Protein AF-A0AAD6RMH0-F1 (afdb_monomer_lite)

Secondary structure (DSSP, 8-state):
------------PPPPPPPP-HHHHHHHHHTT-HHHHHHHHHTTPPP-HHHHHHHHHHHTT-S-HHHHHHHHHHHHHHHHHTS-PPP-HHHHHHHHHHHHHTT-HHHHHHHHHT-SSPPPHHHHHHHHHHHHHHT-HHHHHHHHHHHHHH-GGG--TT-----------

InterPro domains:
  IPR011990 Tetratricopeptide-like helical domain superfamily [G3DSA:1.25.40.10] (21-162)
  IPR046960 Pentatricopeptide repeat-containing protein At4g14850-like, plant [PTHR47926] (28-155)

pLDDT: mean 79.09, std 16.11, range [37.56, 95.62]

Radius of gyration: 24.91 Å; chains: 1; bounding box: 50×50×96 Å

Foldseek 3Di:
DDDDDDDPPPPCDPDDPPLCALVNLLVCLVVLVLVVNVVNVVVVHAHDPNSLLSQLVSLLVDPQLVSSLVSLVVSLVCCCVVRVHDDDPSSLLSNLVSCLSSVVLVVLVVSQVPDPDNDDLVSLVSSLVSCVVVVVLVSVLVSQVVSCVRPVVSDDPDDDRDPPPPPDD

Organism: NCBI:txid444605

Structure (mmCIF, N/CA/C/O backbone):
data_AF-A0AAD6RMH0-F1
#
_entry.id   AF-A0AAD6RMH0-F1
#
loop_
_atom_site.group_PDB
_atom_site.id
_atom_site.type_symbol
_atom_site.label_atom_id
_atom_site.label_alt_id
_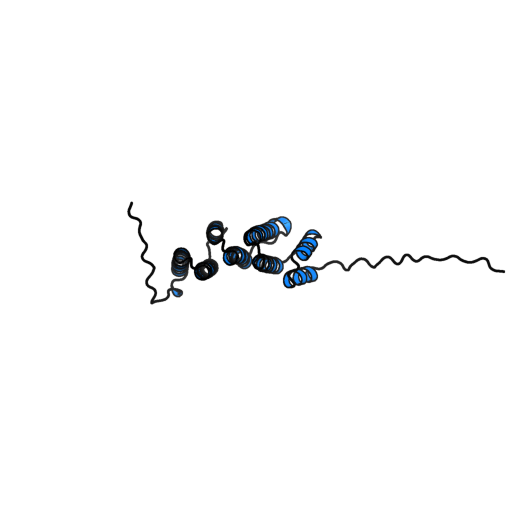atom_site.label_comp_id
_atom_site.label_asym_id
_atom_site.label_entity_id
_atom_site.label_seq_id
_atom_site.pdbx_PDB_ins_code
_atom_site.Cartn_x
_atom_site.Cartn_y
_atom_site.Cartn_z
_atom_site.occupancy
_atom_site.B_iso_or_equiv
_atom_site.auth_seq_id
_atom_site.auth_comp_id
_atom_site.auth_asym_id
_atom_site.auth_atom_id
_atom_site.pdbx_PDB_model_num
ATOM 1 N N . MET A 1 1 ? -32.647 26.048 70.325 1.00 37.56 1 MET A N 1
ATOM 2 C CA . MET A 1 1 ? -31.684 26.667 69.390 1.00 37.56 1 MET A CA 1
ATOM 3 C C . MET A 1 1 ? -31.089 25.562 68.527 1.00 37.56 1 MET A C 1
ATOM 5 O O . MET A 1 1 ? -30.600 24.596 69.087 1.00 37.56 1 MET A O 1
ATOM 9 N N . ASN A 1 2 ? -31.254 25.703 67.207 1.00 38.06 2 ASN A N 1
ATOM 10 C CA . ASN A 1 2 ? -30.674 24.969 66.069 1.00 38.06 2 ASN A CA 1
ATOM 11 C C . ASN A 1 2 ? -30.392 23.455 66.162 1.00 38.06 2 ASN A C 1
ATOM 13 O O . ASN A 1 2 ? -29.338 23.028 66.618 1.00 38.06 2 ASN A O 1
ATOM 17 N N . VAL A 1 3 ? -31.265 22.677 65.515 1.00 43.09 3 VAL A N 1
ATOM 18 C CA . VAL A 1 3 ? -30.874 21.508 64.715 1.00 43.09 3 VAL A CA 1
ATOM 19 C C . VAL A 1 3 ? -31.114 21.883 63.256 1.00 43.09 3 VAL A C 1
ATOM 21 O O . VAL A 1 3 ? -32.235 22.239 62.922 1.00 43.09 3 VAL A O 1
ATOM 24 N N . ASN A 1 4 ? -30.067 21.908 62.431 1.00 39.53 4 ASN A N 1
ATOM 25 C CA . ASN A 1 4 ? -30.139 21.749 60.973 1.00 39.53 4 ASN A CA 1
ATOM 26 C C . ASN A 1 4 ? -28.718 21.760 60.400 1.00 39.53 4 ASN A C 1
ATOM 28 O O . ASN A 1 4 ? -28.153 22.807 60.100 1.00 39.53 4 ASN A O 1
ATOM 32 N N . ALA A 1 5 ? -28.153 20.568 60.237 1.00 45.66 5 ALA A N 1
ATOM 33 C CA . ALA A 1 5 ? -27.050 20.320 59.324 1.00 45.66 5 ALA A CA 1
ATOM 34 C C . ALA A 1 5 ? -27.488 19.162 58.422 1.00 45.66 5 ALA A C 1
ATOM 36 O O . ALA A 1 5 ? -27.308 17.997 58.762 1.00 45.66 5 ALA A O 1
ATOM 37 N N . SER A 1 6 ? -28.139 19.488 57.305 1.00 45.50 6 SER A N 1
ATOM 38 C CA . SER A 1 6 ? -28.312 18.545 56.202 1.00 45.50 6 SER A CA 1
ATOM 39 C C . SER A 1 6 ? -27.320 18.954 55.125 1.00 45.50 6 SER A C 1
ATOM 41 O O . SER A 1 6 ? -27.455 19.993 54.480 1.00 45.50 6 SER A O 1
ATOM 43 N N . VAL A 1 7 ? -26.238 18.188 55.050 1.00 48.56 7 VAL A N 1
ATOM 44 C CA . VAL A 1 7 ? -25.141 18.379 54.109 1.00 48.56 7 VAL A CA 1
ATOM 45 C C . VAL A 1 7 ? -25.592 17.746 52.794 1.00 48.56 7 VAL A C 1
ATOM 47 O O . VAL A 1 7 ? -25.561 16.527 52.651 1.00 48.56 7 VAL A O 1
ATOM 50 N N . ASN A 1 8 ? -26.063 18.555 51.844 1.00 45.25 8 ASN A N 1
ATOM 51 C CA . ASN A 1 8 ? -26.327 18.081 50.487 1.00 45.25 8 ASN A CA 1
ATOM 52 C C . ASN A 1 8 ? -24.987 17.879 49.772 1.00 45.25 8 ASN A C 1
ATOM 54 O O . ASN A 1 8 ? -24.403 18.817 49.229 1.00 45.25 8 ASN A O 1
ATOM 58 N N . ALA A 1 9 ? -24.495 16.642 49.791 1.00 47.19 9 ALA A N 1
ATOM 59 C CA . ALA A 1 9 ? -23.416 16.194 48.927 1.00 47.19 9 ALA A CA 1
ATOM 60 C C . ALA A 1 9 ? -23.937 16.131 47.483 1.00 47.19 9 ALA A C 1
ATOM 62 O O . ALA A 1 9 ? -24.452 15.110 47.030 1.00 47.19 9 ALA A O 1
ATOM 63 N N . HIS A 1 10 ? -23.830 17.244 46.758 1.00 49.91 10 HIS A N 1
ATOM 64 C CA . HIS A 1 10 ? -23.919 17.219 45.304 1.00 49.91 10 HIS A CA 1
ATOM 65 C C . HIS A 1 10 ? -22.712 16.436 44.785 1.00 49.91 10 HIS A C 1
ATOM 67 O O . HIS A 1 10 ? -21.594 16.949 44.744 1.00 49.91 10 HIS A O 1
ATOM 73 N N . ALA A 1 11 ? -22.938 15.165 44.453 1.00 50.31 11 ALA A N 1
ATOM 74 C CA . ALA A 1 11 ? -21.988 14.346 43.723 1.00 50.31 11 ALA A CA 1
ATOM 75 C C . ALA A 1 11 ? -21.667 15.058 42.404 1.00 50.31 11 ALA A C 1
ATOM 77 O O . ALA A 1 11 ? -22.484 15.113 41.485 1.00 50.31 11 ALA A O 1
ATOM 78 N N . ASN A 1 12 ? -20.488 15.668 42.359 1.00 49.22 12 ASN A N 1
ATOM 79 C CA . ASN A 1 12 ? -19.944 16.318 41.183 1.00 49.22 12 ASN A CA 1
ATOM 80 C C . ASN A 1 12 ? -19.437 15.201 40.262 1.00 49.22 12 ASN A C 1
ATOM 82 O O . ASN A 1 12 ? -18.257 14.853 40.279 1.00 49.22 12 ASN A O 1
ATOM 86 N N . PHE A 1 13 ? -20.355 14.544 39.550 1.00 44.44 13 PHE A N 1
ATOM 87 C CA . PHE A 1 13 ? -19.970 13.607 38.503 1.00 44.44 13 PHE A CA 1
ATOM 88 C C . PHE A 1 13 ? -19.284 14.418 37.399 1.00 44.44 13 PHE A C 1
ATOM 90 O O . PHE A 1 13 ? -19.858 15.423 36.965 1.00 44.44 13 PHE A O 1
ATOM 97 N N . PRO A 1 14 ? -18.065 14.048 36.964 1.00 47.12 14 PRO A N 1
ATOM 98 C CA . PRO A 1 14 ? -17.459 14.698 35.813 1.00 47.12 14 PRO A CA 1
ATOM 99 C C . PRO A 1 14 ? -18.446 14.610 34.648 1.00 47.12 14 PRO A C 1
ATOM 101 O O . PRO A 1 14 ? -19.064 13.563 34.437 1.00 47.12 14 PRO A O 1
ATOM 104 N N . ALA A 1 15 ? -18.635 15.727 33.941 1.00 40.62 15 ALA A N 1
ATOM 105 C CA . ALA A 1 15 ? -19.452 15.743 32.737 1.00 40.62 15 ALA A CA 1
ATOM 106 C C . ALA A 1 15 ? -18.999 14.588 31.826 1.00 40.62 15 ALA A C 1
ATOM 108 O O . ALA A 1 15 ? -17.786 14.367 31.717 1.00 40.62 15 ALA A O 1
ATOM 109 N N . PRO A 1 16 ? -19.930 13.831 31.216 1.00 48.25 16 PRO A N 1
ATOM 110 C CA . PRO A 1 16 ? -19.548 12.793 30.273 1.00 48.25 16 PRO A CA 1
ATOM 111 C C . PRO A 1 16 ? -18.627 13.419 29.218 1.00 48.25 16 PRO A C 1
ATOM 113 O O . PRO A 1 16 ? -18.891 14.554 28.796 1.00 48.25 16 PRO A O 1
ATOM 116 N N . PRO A 1 17 ? -17.525 12.743 28.842 1.00 53.88 17 PRO A N 1
ATOM 117 C CA . PRO A 1 17 ? -16.636 13.257 27.814 1.00 53.88 17 PRO A CA 1
ATOM 118 C C . PRO A 1 17 ? -17.462 13.608 26.566 1.00 53.88 17 PRO A C 1
ATOM 120 O O . PRO A 1 17 ? -18.468 12.937 26.303 1.00 53.88 17 PRO A O 1
ATOM 123 N N . PRO A 1 18 ? -17.094 14.673 25.827 1.00 57.81 18 PRO A N 1
ATOM 124 C CA . PRO A 1 18 ? -17.783 15.032 24.594 1.00 57.81 18 PRO A CA 1
ATOM 125 C C . PRO A 1 18 ? -17.939 13.793 23.704 1.00 57.81 18 PRO A C 1
ATOM 127 O O . PRO A 1 18 ? -17.011 12.979 23.669 1.00 57.81 18 PRO A O 1
ATOM 130 N N . PRO A 1 19 ? -19.070 13.626 22.993 1.00 59.47 19 PRO A N 1
ATOM 131 C CA . PRO A 1 19 ? -19.200 12.556 22.016 1.00 59.47 19 PRO A CA 1
ATOM 132 C C . PRO A 1 19 ? -18.038 12.670 21.034 1.00 59.47 19 PRO A C 1
ATOM 134 O O . PRO A 1 19 ? -17.880 13.703 20.382 1.00 59.47 19 PRO A O 1
ATOM 137 N N . LEU A 1 20 ? -17.205 11.637 20.991 1.00 64.62 20 LEU A N 1
ATOM 138 C CA . LEU A 1 20 ? -16.054 11.586 20.105 1.00 64.62 20 LEU A CA 1
ATOM 139 C C . LEU A 1 20 ? -16.565 11.639 18.662 1.00 64.62 20 LEU A C 1
ATOM 141 O O . LEU A 1 20 ? -17.472 10.895 18.285 1.00 64.62 20 LEU A O 1
ATOM 145 N N . SER A 1 21 ? -16.054 12.590 17.886 1.00 71.12 21 SER A N 1
ATOM 146 C CA . SER A 1 21 ? -16.563 12.910 16.552 1.00 71.12 21 SER A CA 1
ATOM 147 C C . SER A 1 21 ? -15.606 12.441 15.455 1.00 71.12 21 SER A C 1
ATOM 149 O O . SER A 1 21 ? -14.428 12.199 15.703 1.00 71.12 21 SER A O 1
ATOM 151 N N . VAL A 1 22 ? -16.079 12.375 14.207 1.00 66.31 22 VAL A N 1
ATOM 152 C CA . VAL A 1 22 ? -15.232 12.080 13.030 1.00 66.31 22 VAL A CA 1
ATOM 153 C C . VAL A 1 22 ? -14.056 13.070 12.910 1.00 66.31 22 VAL A C 1
ATOM 155 O O . VAL A 1 22 ? -12.972 12.700 12.472 1.00 66.31 22 VAL A O 1
ATOM 158 N N . TYR A 1 23 ? -14.216 14.310 13.391 1.00 71.19 23 TYR A N 1
ATOM 159 C CA . TYR A 1 23 ? -13.122 15.287 13.455 1.00 71.19 23 TYR A CA 1
ATOM 160 C C . TYR A 1 23 ? -12.013 14.883 14.432 1.00 71.19 23 TYR A C 1
ATOM 162 O O . TYR A 1 23 ? -10.840 15.160 14.178 1.00 71.19 23 TYR A O 1
ATOM 170 N N . ASP A 1 24 ? -12.367 14.222 15.536 1.00 80.88 24 ASP A N 1
ATOM 171 C CA . ASP A 1 24 ? -11.381 13.685 16.468 1.00 80.88 24 ASP A CA 1
ATOM 172 C C . ASP A 1 24 ? -10.613 12.532 15.820 1.00 80.88 24 ASP A C 1
ATOM 174 O O . ASP A 1 24 ? -9.396 12.470 15.973 1.00 80.88 24 ASP A O 1
ATOM 178 N N . LEU A 1 25 ? -11.287 11.692 15.025 1.00 78.62 25 LEU A N 1
ATOM 179 C CA . LEU A 1 25 ? -10.650 10.601 14.286 1.00 78.62 25 LEU A CA 1
ATOM 180 C C . LEU A 1 25 ? -9.630 11.118 13.266 1.00 78.62 25 LEU A C 1
ATOM 182 O O . LEU A 1 25 ? -8.469 10.711 13.303 1.00 78.62 25 LEU A O 1
ATOM 186 N N . ALA A 1 26 ? -10.031 12.066 12.416 1.00 76.31 26 ALA A N 1
ATOM 187 C CA . ALA A 1 26 ? -9.141 12.665 11.424 1.00 76.31 26 ALA A CA 1
ATOM 188 C C . ALA A 1 26 ? -7.925 13.336 12.084 1.00 76.31 26 ALA A C 1
ATOM 190 O O . ALA A 1 26 ? -6.790 13.156 11.640 1.00 76.31 26 ALA A O 1
ATOM 191 N N . ARG A 1 27 ? -8.134 14.052 13.200 1.00 82.12 27 ARG A N 1
ATOM 192 C CA . ARG A 1 27 ? -7.036 14.654 13.970 1.00 82.12 27 ARG A CA 1
ATOM 193 C C . ARG A 1 27 ? -6.097 13.591 14.543 1.00 82.12 27 ARG A C 1
ATOM 195 O O . ARG A 1 27 ? -4.885 13.750 14.446 1.00 82.12 27 ARG A O 1
ATOM 202 N N . LEU A 1 28 ? -6.624 12.519 15.136 1.00 81.94 28 LEU A N 1
ATOM 203 C CA . LEU A 1 28 ? -5.808 11.434 15.695 1.00 81.94 28 LEU A CA 1
ATOM 204 C C . LEU A 1 28 ? -4.981 10.733 14.614 1.00 81.94 28 LEU A C 1
ATOM 206 O O . LEU A 1 28 ? -3.803 10.453 14.846 1.00 81.94 28 LEU A O 1
ATOM 210 N N . CYS A 1 29 ? -5.570 10.518 13.436 1.00 80.25 29 CYS A N 1
ATOM 211 C CA . CYS A 1 29 ? -4.862 10.005 12.271 1.00 80.25 29 CYS A CA 1
ATOM 212 C C . CYS A 1 29 ? -3.710 10.949 11.897 1.00 80.25 29 CYS A C 1
ATOM 214 O O . CYS A 1 29 ? -2.563 10.512 11.845 1.00 80.25 29 CYS A O 1
ATOM 216 N N . GLN A 1 30 ? -3.974 12.251 11.729 1.00 78.94 30 GLN A N 1
ATOM 217 C CA . GLN A 1 30 ? -2.950 13.253 11.381 1.00 78.94 30 GLN A CA 1
ATOM 218 C C . GLN A 1 30 ? -1.827 13.361 12.424 1.00 78.94 30 GLN A C 1
ATOM 220 O O . GLN A 1 30 ? -0.661 13.535 12.076 1.00 78.94 30 GLN A O 1
ATOM 225 N N . GLU A 1 31 ? -2.164 13.237 13.708 1.00 79.50 31 GLU A N 1
ATOM 226 C CA . GLU A 1 31 ? -1.205 13.250 14.817 1.00 79.50 31 GLU A CA 1
ATOM 227 C C . GLU A 1 31 ? -0.395 11.945 14.937 1.00 79.50 31 GLU A C 1
ATOM 229 O O . GLU A 1 31 ? 0.515 11.864 15.762 1.00 79.50 31 GLU A O 1
ATOM 234 N N . GLY A 1 32 ? -0.714 10.912 14.152 1.00 70.81 32 GLY A N 1
ATOM 235 C CA . GLY A 1 32 ? -0.059 9.602 14.224 1.00 70.81 32 GLY A CA 1
ATOM 236 C C . GLY A 1 32 ? -0.413 8.796 15.457 1.00 70.81 32 GLY A C 1
ATOM 237 O O . GLY A 1 32 ? 0.274 7.834 15.803 1.00 70.81 32 GLY A O 1
ATOM 238 N N . LYS A 1 33 ? -1.513 9.150 16.119 1.00 78.75 33 LYS A N 1
ATOM 239 C CA . LYS A 1 33 ? -2.047 8.426 17.270 1.00 78.75 33 LYS A CA 1
ATOM 240 C C . LYS A 1 33 ? -2.900 7.251 16.801 1.00 78.75 33 LYS A C 1
ATOM 242 O O . LYS A 1 33 ? -4.070 7.150 17.155 1.00 78.75 33 LYS A O 1
ATOM 247 N N . VAL A 1 34 ? -2.284 6.355 16.029 1.00 74.88 34 VAL A N 1
ATOM 248 C CA . VAL A 1 34 ? -2.927 5.203 15.374 1.00 74.88 34 VAL A CA 1
ATOM 249 C C . VAL A 1 34 ? -3.769 4.386 16.357 1.00 74.88 34 VAL A C 1
ATOM 251 O O . VAL A 1 34 ? -4.945 4.166 16.109 1.00 74.88 34 VAL A O 1
ATOM 254 N N . ASN A 1 35 ? -3.223 4.036 17.526 1.00 76.25 35 ASN A N 1
ATOM 255 C CA . ASN A 1 35 ? -3.963 3.254 18.525 1.00 76.25 35 ASN A CA 1
ATOM 256 C C . ASN A 1 35 ? -5.235 3.970 19.014 1.00 76.25 35 ASN A C 1
ATOM 258 O O . ASN A 1 35 ? -6.268 3.335 19.170 1.00 76.25 35 ASN A O 1
ATOM 262 N N . GLN A 1 36 ? -5.178 5.292 19.219 1.00 80.62 36 GLN A N 1
ATOM 263 C CA . GLN A 1 36 ? -6.353 6.061 19.647 1.00 80.62 36 GLN A CA 1
ATOM 264 C C . GLN A 1 36 ? -7.365 6.208 18.509 1.00 80.62 36 GLN A C 1
ATOM 266 O O . GLN A 1 36 ? -8.561 6.211 18.769 1.00 80.62 36 GLN A O 1
ATOM 271 N N . ALA A 1 37 ? -6.901 6.335 17.261 1.00 79.69 37 ALA A N 1
ATOM 272 C CA . ALA A 1 37 ? -7.773 6.348 16.092 1.00 79.69 37 ALA A CA 1
ATOM 273 C C . ALA A 1 37 ? -8.547 5.024 15.970 1.00 79.69 37 ALA A C 1
ATOM 275 O O . ALA A 1 37 ? -9.762 5.055 15.805 1.00 79.69 37 ALA A O 1
ATOM 276 N N . ILE A 1 38 ? -7.873 3.885 16.165 1.00 76.19 38 ILE A N 1
ATOM 277 C CA . ILE A 1 38 ? -8.497 2.552 16.163 1.00 76.19 38 ILE A CA 1
ATOM 278 C C . ILE A 1 38 ? -9.499 2.412 17.309 1.00 76.19 38 ILE A C 1
ATOM 280 O O . ILE A 1 38 ? -10.638 2.044 17.065 1.00 76.19 38 ILE A O 1
ATOM 284 N N . GLU A 1 39 ? -9.132 2.782 18.541 1.00 81.31 39 GLU A N 1
ATOM 285 C CA . GLU A 1 39 ? -10.069 2.762 19.678 1.00 81.31 39 GLU A CA 1
ATOM 286 C C . GLU A 1 39 ? -11.324 3.606 19.398 1.00 81.31 39 GLU A C 1
ATOM 288 O O . GLU A 1 39 ? -12.439 3.254 19.793 1.00 81.31 39 GLU A O 1
ATOM 293 N N . LEU A 1 40 ? -11.157 4.728 18.693 1.00 80.88 40 LEU A N 1
ATOM 294 C CA . LEU A 1 40 ? -12.264 5.585 18.295 1.00 80.88 40 LEU A CA 1
ATOM 295 C C . LEU A 1 40 ? -13.151 4.931 17.236 1.00 80.88 40 LEU A C 1
ATOM 297 O O . LEU A 1 40 ? -14.379 5.017 17.318 1.00 80.88 40 LEU A O 1
ATOM 301 N N . MET A 1 41 ? -12.533 4.266 16.268 1.00 78.12 41 MET A N 1
ATOM 302 C CA . MET A 1 41 ? -13.217 3.497 15.237 1.00 78.12 41 MET A CA 1
ATOM 303 C C . MET A 1 41 ? -14.000 2.324 15.851 1.00 78.12 41 MET A C 1
ATOM 305 O O . MET A 1 41 ? -15.191 2.185 15.567 1.00 78.12 41 MET A O 1
ATOM 309 N N . ASP A 1 42 ? -13.400 1.591 16.792 1.00 78.06 42 ASP A N 1
ATOM 310 C CA . ASP A 1 42 ? -14.038 0.523 17.580 1.00 78.06 42 ASP A CA 1
ATOM 311 C C . ASP A 1 42 ? -15.210 1.038 18.429 1.00 78.06 42 ASP A C 1
ATOM 313 O O . ASP A 1 42 ? -16.187 0.325 18.668 1.00 78.06 42 ASP A O 1
ATOM 317 N N . SER A 1 43 ? -15.159 2.303 18.865 1.00 80.75 43 SER A N 1
ATOM 318 C CA . SER A 1 43 ? -16.270 2.950 19.577 1.00 80.75 43 SER A CA 1
ATOM 319 C C . SER A 1 43 ? -17.464 3.315 18.676 1.00 80.75 43 SER A C 1
ATOM 321 O O . SER A 1 43 ? -18.487 3.798 19.168 1.00 80.75 43 SER A O 1
ATOM 323 N N . GLY A 1 44 ? -17.365 3.058 17.365 1.00 73.69 44 GLY A N 1
ATOM 324 C CA . GLY A 1 44 ? -18.425 3.261 16.376 1.00 73.69 44 GLY A CA 1
ATOM 325 C C . GLY A 1 44 ? -18.330 4.574 15.594 1.00 73.69 44 GLY A C 1
ATOM 326 O O . GLY A 1 44 ? -19.263 4.913 14.858 1.00 73.69 44 GLY A O 1
ATOM 327 N N . VAL A 1 45 ? -17.232 5.328 15.730 1.00 79.44 45 VAL A N 1
ATOM 328 C CA . VAL A 1 45 ? -16.985 6.514 14.899 1.00 79.44 45 VAL A CA 1
ATOM 329 C C . VAL A 1 45 ? -16.583 6.058 13.499 1.00 79.44 45 VAL A C 1
ATOM 331 O O . VAL A 1 45 ? -15.590 5.361 13.317 1.00 79.44 45 VAL A O 1
ATOM 334 N N . LYS A 1 46 ? -17.360 6.459 12.488 1.00 72.56 46 LYS A N 1
ATOM 335 C CA . LYS A 1 46 ? -17.079 6.089 11.099 1.00 72.56 46 LYS A CA 1
ATOM 336 C C . LYS A 1 46 ? -15.832 6.806 10.590 1.00 72.56 46 LYS A C 1
ATOM 338 O O . LYS A 1 46 ? -15.838 8.032 10.484 1.00 72.56 46 LYS A O 1
ATOM 343 N N . ALA A 1 47 ? -14.815 6.027 10.243 1.00 77.81 47 ALA A N 1
ATOM 344 C CA . ALA A 1 47 ? -13.720 6.480 9.401 1.00 77.81 47 ALA A CA 1
ATOM 345 C C . ALA A 1 47 ? -14.244 6.894 8.020 1.00 77.81 47 ALA A C 1
ATOM 347 O O . ALA A 1 47 ? -15.242 6.362 7.529 1.00 77.81 47 ALA A O 1
ATOM 348 N N . ASP A 1 48 ? -13.578 7.864 7.411 1.00 76.81 48 ASP A N 1
ATOM 349 C CA . ASP A 1 48 ? -13.711 8.173 5.994 1.00 76.81 48 ASP A CA 1
ATOM 350 C C . ASP A 1 48 ? -12.495 7.634 5.226 1.00 76.81 48 ASP A C 1
ATOM 352 O O . ASP A 1 48 ? -11.573 7.055 5.805 1.00 76.81 48 ASP A O 1
ATOM 356 N N . ALA A 1 49 ? -12.521 7.792 3.904 1.00 74.06 49 ALA A N 1
ATOM 357 C CA . ALA A 1 49 ? -11.430 7.386 3.023 1.00 74.06 49 ALA A CA 1
ATOM 358 C C . ALA A 1 49 ? -10.081 8.013 3.432 1.00 74.06 49 ALA A C 1
ATOM 360 O O . ALA A 1 49 ? -9.056 7.332 3.514 1.00 74.06 49 ALA A O 1
ATOM 361 N N . ASP A 1 50 ? -10.098 9.303 3.770 1.00 78.62 50 ASP A N 1
ATOM 362 C CA . ASP A 1 50 ? -8.899 10.058 4.131 1.00 78.62 50 ASP A CA 1
ATOM 363 C C . ASP A 1 50 ? -8.251 9.517 5.416 1.00 78.62 50 ASP A C 1
ATOM 365 O O . ASP A 1 50 ? -7.022 9.445 5.510 1.00 78.62 50 ASP A O 1
ATOM 369 N N . CYS A 1 51 ? -9.050 9.068 6.392 1.00 81.38 51 CYS A N 1
ATOM 370 C CA . CYS A 1 51 ? -8.536 8.415 7.597 1.00 81.38 51 CYS A CA 1
ATOM 371 C C . CYS A 1 51 ? -7.718 7.161 7.258 1.00 81.38 51 CYS A C 1
ATOM 373 O O . CYS A 1 51 ? -6.621 6.994 7.792 1.00 81.38 51 CYS A O 1
ATOM 375 N N . PHE A 1 52 ? -8.199 6.308 6.346 1.00 81.56 52 PHE A N 1
ATOM 376 C CA . PHE A 1 52 ? -7.478 5.094 5.946 1.00 81.56 52 PHE A CA 1
ATOM 377 C C . PHE A 1 52 ? -6.177 5.400 5.210 1.00 81.56 52 PHE A C 1
ATOM 379 O O . PHE A 1 52 ? -5.160 4.766 5.491 1.00 81.56 52 PHE A O 1
ATOM 386 N N . TYR A 1 53 ? -6.166 6.418 4.348 1.00 81.00 53 TYR A N 1
ATOM 387 C CA . TYR A 1 53 ? -4.930 6.882 3.719 1.00 81.00 53 TYR A CA 1
ATOM 388 C C . TYR A 1 53 ? -3.879 7.304 4.760 1.00 81.00 53 TYR A C 1
ATOM 390 O O . TYR A 1 53 ? -2.715 6.903 4.680 1.00 81.00 53 TYR A O 1
ATOM 398 N N . ILE A 1 54 ? -4.284 8.066 5.780 1.00 81.94 54 ILE A N 1
ATOM 399 C CA . ILE A 1 54 ? -3.368 8.491 6.845 1.00 81.94 54 ILE A CA 1
ATOM 400 C C . ILE A 1 54 ? -2.900 7.296 7.690 1.00 81.94 54 ILE A C 1
ATOM 402 O O . ILE A 1 54 ? -1.728 7.234 8.069 1.00 81.94 54 ILE A O 1
ATOM 406 N N . LEU A 1 55 ? -3.779 6.328 7.972 1.00 83.19 55 LEU A N 1
ATOM 407 C CA . LEU A 1 55 ? -3.398 5.096 8.667 1.00 83.19 55 LEU A CA 1
ATOM 408 C C . LEU A 1 55 ? -2.324 4.324 7.884 1.00 83.19 55 LEU A C 1
ATOM 410 O O . LEU A 1 55 ? -1.319 3.934 8.481 1.00 83.19 55 LEU A O 1
ATOM 414 N N . PHE A 1 56 ? -2.459 4.201 6.557 1.00 86.75 56 PHE A N 1
ATOM 415 C CA . PHE A 1 56 ? -1.422 3.610 5.701 1.00 86.75 56 PHE A CA 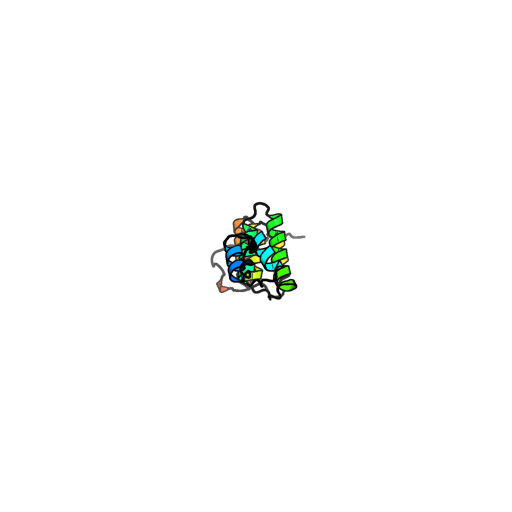1
ATOM 416 C C . PHE A 1 56 ? -0.099 4.377 5.797 1.00 86.75 56 PHE A C 1
ATOM 418 O O . PHE A 1 56 ? 0.955 3.776 6.010 1.00 86.75 56 PHE A O 1
ATOM 425 N N . GLU A 1 57 ? -0.130 5.711 5.720 1.00 80.75 57 GLU A N 1
ATOM 426 C CA . GLU A 1 57 ? 1.073 6.536 5.876 1.00 80.75 57 GLU A CA 1
ATOM 427 C C . GLU A 1 57 ? 1.770 6.280 7.222 1.00 80.75 57 GLU A C 1
ATOM 429 O O . GLU A 1 57 ? 3.000 6.198 7.293 1.00 80.75 57 GLU A O 1
ATOM 434 N N . MET A 1 58 ? 0.996 6.112 8.294 1.00 81.88 58 MET A N 1
ATOM 435 C CA . MET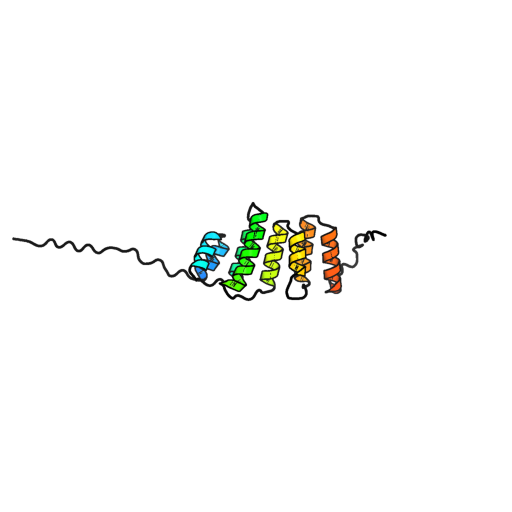 A 1 58 ? 1.523 5.838 9.627 1.00 81.88 58 MET A CA 1
ATOM 436 C C . MET A 1 58 ? 2.113 4.434 9.763 1.00 81.88 58 MET A C 1
ATOM 438 O O . MET A 1 58 ? 3.146 4.298 10.424 1.00 81.88 58 MET A O 1
ATOM 442 N N . CYS A 1 59 ? 1.556 3.419 9.090 1.00 84.25 59 CYS A N 1
ATOM 443 C CA . 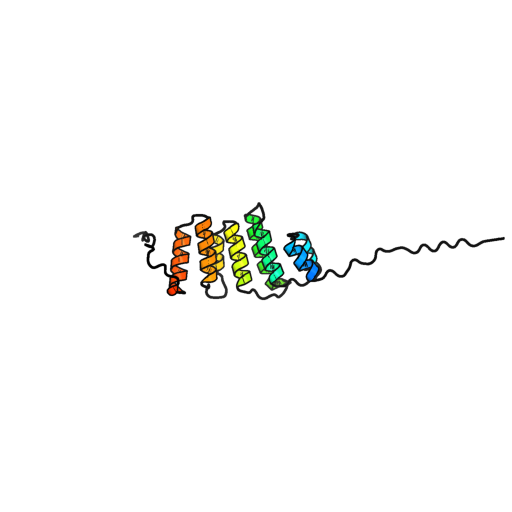CYS A 1 59 ? 2.192 2.099 8.995 1.00 84.25 59 CYS A CA 1
ATOM 444 C C . CYS A 1 59 ? 3.616 2.225 8.447 1.00 84.25 59 CYS A C 1
ATOM 446 O O . CYS A 1 59 ? 4.548 1.624 8.974 1.00 84.25 59 CYS A O 1
ATOM 448 N N . THR A 1 60 ? 3.818 3.088 7.450 1.00 79.69 60 THR A N 1
ATOM 449 C CA . THR A 1 60 ? 5.126 3.243 6.792 1.00 79.69 60 THR A CA 1
ATOM 450 C C . THR A 1 60 ? 6.197 3.890 7.678 1.00 79.69 60 THR A C 1
ATOM 452 O O . THR A 1 60 ? 7.381 3.817 7.362 1.00 79.69 60 THR A O 1
ATOM 455 N N . LYS A 1 61 ? 5.805 4.505 8.805 1.00 80.75 61 LYS A N 1
ATOM 456 C CA . LYS A 1 61 ? 6.714 5.132 9.784 1.00 80.75 61 LYS A CA 1
ATOM 457 C C . LYS A 1 61 ? 7.184 4.162 10.875 1.00 80.75 61 LYS A C 1
ATOM 459 O O . LYS A 1 61 ? 7.963 4.559 11.741 1.00 80.75 61 LYS A O 1
ATOM 464 N N . ARG A 1 62 ? 6.699 2.917 10.884 1.00 76.50 62 ARG A N 1
ATOM 465 C CA . ARG A 1 62 ? 7.080 1.900 11.875 1.00 76.50 62 ARG A CA 1
ATOM 466 C C . ARG A 1 62 ? 8.513 1.411 11.627 1.00 76.50 62 ARG A C 1
ATOM 468 O O . ARG A 1 62 ? 8.928 1.237 10.488 1.00 76.50 62 ARG A O 1
ATOM 475 N N . GLU A 1 63 ? 9.242 1.120 12.704 1.00 79.25 63 GLU A N 1
ATOM 476 C CA . GLU A 1 63 ? 10.585 0.515 12.622 1.00 79.25 63 GLU A CA 1
ATOM 477 C C . GLU A 1 63 ? 10.543 -0.946 12.141 1.00 79.25 63 GLU A C 1
ATOM 479 O O . GLU A 1 63 ? 11.472 -1.425 11.496 1.00 79.25 63 GLU A O 1
ATOM 484 N N . ASP A 1 64 ? 9.460 -1.658 12.459 1.00 87.38 64 ASP A N 1
ATOM 485 C CA . ASP A 1 64 ? 9.245 -3.049 12.068 1.00 87.38 64 ASP A CA 1
ATOM 486 C C . ASP A 1 64 ? 8.464 -3.100 10.750 1.00 87.38 64 ASP A C 1
ATOM 488 O O . ASP A 1 64 ? 7.240 -2.946 10.721 1.00 87.38 64 ASP A O 1
ATOM 492 N N . ALA A 1 65 ? 9.196 -3.312 9.657 1.00 82.81 65 ALA A N 1
ATOM 493 C CA . ALA A 1 65 ? 8.647 -3.365 8.308 1.00 82.81 65 ALA A CA 1
ATOM 494 C C . ALA A 1 65 ? 7.573 -4.458 8.149 1.00 82.81 65 ALA A C 1
ATOM 496 O O . ALA A 1 65 ? 6.599 -4.263 7.424 1.00 82.81 65 ALA A O 1
ATOM 497 N N . LYS A 1 66 ? 7.701 -5.584 8.864 1.00 84.19 66 LYS A N 1
ATOM 498 C CA . LYS A 1 66 ? 6.717 -6.668 8.797 1.00 84.19 66 LYS A CA 1
ATOM 499 C C . LYS A 1 66 ? 5.390 -6.235 9.412 1.00 84.19 66 LYS A C 1
ATOM 501 O O . LYS A 1 66 ? 4.337 -6.457 8.822 1.00 84.19 66 LYS A O 1
ATOM 506 N N . LYS A 1 67 ? 5.442 -5.579 10.573 1.00 86.00 67 LYS A N 1
ATOM 507 C CA . LYS A 1 67 ? 4.235 -5.043 11.220 1.00 86.00 67 LYS A CA 1
ATOM 508 C C . LYS A 1 67 ? 3.586 -3.941 10.396 1.00 86.00 67 LYS A C 1
ATOM 510 O O . LYS A 1 67 ? 2.367 -3.889 10.346 1.00 86.00 67 LYS A O 1
ATOM 515 N N . ALA A 1 68 ? 4.379 -3.094 9.738 1.00 84.56 68 ALA A N 1
ATOM 516 C CA . ALA A 1 68 ? 3.855 -2.077 8.829 1.00 84.56 68 ALA A CA 1
ATOM 517 C C . ALA A 1 68 ? 2.991 -2.699 7.720 1.00 84.56 68 ALA A C 1
ATOM 519 O O . ALA A 1 68 ? 1.870 -2.252 7.490 1.00 84.56 68 ALA A O 1
ATOM 520 N N . MET A 1 69 ? 3.494 -3.760 7.082 1.00 88.44 69 MET A N 1
ATOM 521 C CA . MET A 1 69 ? 2.757 -4.514 6.068 1.00 88.44 69 MET A CA 1
ATOM 522 C C . MET A 1 69 ? 1.483 -5.155 6.639 1.00 88.44 69 MET A C 1
ATOM 524 O O . MET A 1 69 ? 0.412 -5.005 6.055 1.00 88.44 69 MET A O 1
ATOM 528 N N . GLU A 1 70 ? 1.591 -5.871 7.763 1.00 88.12 70 GLU A N 1
ATOM 529 C CA . GLU A 1 70 ? 0.452 -6.556 8.393 1.00 88.12 70 GLU A CA 1
ATOM 530 C C . GLU A 1 70 ? -0.658 -5.568 8.796 1.00 88.12 70 GLU A C 1
ATOM 532 O O . GLU A 1 70 ? -1.826 -5.808 8.493 1.00 88.12 70 GLU A O 1
ATOM 537 N N . GLU A 1 71 ? -0.301 -4.434 9.413 1.00 86.12 71 GLU A N 1
ATOM 538 C CA . GLU A 1 71 ? -1.247 -3.369 9.778 1.00 86.12 71 GLU A CA 1
ATOM 539 C C . GLU A 1 71 ? -1.886 -2.729 8.536 1.00 86.12 71 GLU A C 1
ATOM 541 O O . GLU A 1 71 ? -3.098 -2.529 8.507 1.00 86.12 71 GLU A O 1
ATOM 546 N N . GLY A 1 72 ? -1.107 -2.458 7.483 1.00 87.44 72 GLY A N 1
ATOM 547 C CA . GLY A 1 72 ? -1.628 -1.868 6.248 1.00 87.44 72 GLY A CA 1
ATOM 548 C C . GLY A 1 72 ? -2.692 -2.741 5.575 1.00 87.44 72 GLY A C 1
ATOM 549 O O . GLY A 1 72 ? -3.749 -2.242 5.186 1.00 87.44 72 GLY A O 1
ATOM 550 N N . PHE A 1 73 ? -2.455 -4.054 5.488 1.00 88.94 73 PHE A N 1
ATOM 551 C CA . PHE A 1 73 ? -3.452 -4.991 4.961 1.00 88.94 73 PHE A CA 1
ATOM 552 C C . PHE A 1 73 ? -4.681 -5.108 5.857 1.00 88.94 73 PHE A C 1
ATOM 554 O O . PHE A 1 73 ? -5.799 -5.136 5.339 1.00 88.94 73 PHE A O 1
ATOM 561 N N . LEU A 1 74 ? -4.482 -5.148 7.177 1.00 88.19 74 LEU A N 1
ATOM 562 C CA . LEU A 1 74 ? -5.578 -5.198 8.138 1.00 88.19 74 LEU A CA 1
ATOM 563 C C . LEU A 1 74 ? -6.505 -3.988 7.968 1.00 88.19 74 LEU A C 1
ATOM 565 O O . LEU A 1 74 ? -7.705 -4.165 7.776 1.00 88.19 74 LEU A O 1
ATOM 569 N N . TYR A 1 75 ? -5.950 -2.773 7.930 1.00 86.31 75 TYR A N 1
ATOM 570 C CA . TYR A 1 75 ? -6.746 -1.557 7.746 1.00 86.31 75 TYR A CA 1
ATOM 571 C C . TYR A 1 75 ? -7.473 -1.539 6.400 1.00 86.31 75 TYR A C 1
ATOM 573 O O . TYR A 1 75 ? -8.635 -1.143 6.329 1.00 86.31 75 TYR A O 1
ATOM 581 N N . PHE A 1 76 ? -6.828 -2.006 5.329 1.00 88.19 76 PHE A N 1
ATOM 582 C CA . PHE A 1 76 ? -7.465 -2.093 4.016 1.00 88.19 76 PHE A CA 1
ATOM 583 C C . PHE A 1 76 ? -8.657 -3.068 4.006 1.00 88.19 76 PHE A C 1
ATOM 585 O O . PHE A 1 76 ? -9.688 -2.797 3.385 1.00 88.19 76 PHE A O 1
ATOM 592 N N . GLU A 1 77 ? -8.541 -4.196 4.708 1.00 87.38 77 GLU A N 1
ATOM 593 C CA . GLU A 1 77 ? -9.606 -5.192 4.820 1.00 87.38 77 GLU A CA 1
ATOM 594 C C . GLU A 1 77 ? -10.768 -4.702 5.701 1.00 87.38 77 GLU A C 1
ATOM 596 O O . GLU A 1 77 ? -11.936 -4.798 5.303 1.00 87.38 77 GLU A O 1
ATOM 601 N N . GLU A 1 78 ? -10.458 -4.126 6.863 1.00 84.38 78 GLU A N 1
ATOM 602 C CA . GLU A 1 78 ? -11.442 -3.567 7.794 1.00 84.38 78 GLU A CA 1
ATOM 603 C C . GLU A 1 78 ? -12.240 -2.425 7.162 1.00 84.38 78 GLU A C 1
ATOM 605 O O . GLU A 1 78 ? -13.458 -2.358 7.345 1.00 84.38 78 GLU A O 1
ATOM 610 N N . MET A 1 79 ? -11.598 -1.578 6.348 1.00 84.94 79 MET A N 1
ATOM 611 C CA . MET A 1 79 ? -12.256 -0.495 5.607 1.00 84.94 79 MET A CA 1
ATOM 612 C C . MET A 1 79 ? -13.502 -0.987 4.856 1.00 84.94 79 MET A C 1
ATOM 614 O O . MET A 1 79 ? -14.568 -0.373 4.937 1.00 84.94 79 MET A O 1
ATOM 618 N N . SER A 1 80 ? -13.387 -2.124 4.165 1.00 85.44 80 SER A N 1
ATOM 619 C CA . SER A 1 80 ? -14.502 -2.706 3.412 1.00 85.44 80 SER A CA 1
ATOM 620 C C . SER A 1 80 ? -15.462 -3.494 4.304 1.00 85.44 80 SER A C 1
ATOM 622 O O . SER A 1 80 ? -16.677 -3.383 4.137 1.00 85.44 80 SER A O 1
ATOM 624 N N . LYS A 1 81 ? -14.935 -4.310 5.229 1.00 84.81 81 LYS A N 1
ATOM 625 C CA . LYS A 1 81 ? -15.734 -5.263 6.019 1.00 84.81 81 LYS A CA 1
ATOM 626 C C . LYS A 1 81 ? -16.488 -4.618 7.177 1.00 84.81 81 LYS A C 1
ATOM 628 O O . LYS A 1 81 ? -17.683 -4.856 7.321 1.00 84.81 81 LYS A O 1
ATOM 633 N N . GLU A 1 82 ? -15.796 -3.812 7.972 1.00 79.44 82 GLU A N 1
ATOM 634 C CA . GLU A 1 82 ? -16.314 -3.243 9.219 1.00 79.44 82 GLU A CA 1
ATOM 635 C C . GLU A 1 82 ? -16.882 -1.837 8.995 1.00 79.44 82 GLU A C 1
ATOM 637 O O . GLU A 1 82 ? -17.952 -1.498 9.505 1.00 79.44 82 GLU A O 1
ATOM 642 N N . PHE A 1 83 ? -16.221 -1.025 8.161 1.00 76.38 83 PHE A N 1
ATOM 643 C CA . PHE A 1 83 ? -16.631 0.368 7.929 1.00 76.38 83 PHE A CA 1
ATOM 644 C C . PHE A 1 83 ? -17.524 0.555 6.696 1.00 76.38 83 PHE A C 1
ATOM 646 O O . PHE A 1 83 ? -18.157 1.606 6.548 1.00 76.38 83 PHE A O 1
ATOM 653 N N . GLY A 1 84 ? -17.642 -0.468 5.839 1.00 80.44 84 GLY A N 1
ATOM 654 C CA . GLY A 1 84 ? -18.496 -0.450 4.647 1.00 80.44 84 GLY A CA 1
ATOM 655 C C . GLY A 1 84 ? -18.063 0.578 3.597 1.00 80.44 84 GLY A C 1
ATOM 656 O O . GLY A 1 84 ? -18.896 1.064 2.828 1.00 80.44 84 GLY A O 1
ATOM 657 N N . ILE A 1 85 ? -16.782 0.945 3.589 1.00 83.12 85 ILE A N 1
ATOM 658 C CA . ILE A 1 85 ? -16.198 1.916 2.667 1.00 83.12 85 ILE A CA 1
ATOM 659 C C . ILE A 1 85 ? -15.649 1.152 1.468 1.00 83.12 85 ILE A C 1
ATOM 661 O O . ILE A 1 85 ? -14.820 0.255 1.603 1.00 83.12 85 ILE A O 1
ATOM 665 N N . SER A 1 86 ? -16.113 1.518 0.274 1.00 86.12 86 SER A N 1
ATOM 666 C CA . SER A 1 86 ? -15.584 0.941 -0.958 1.00 86.12 86 SER A CA 1
ATOM 667 C C . SER A 1 86 ? -14.166 1.463 -1.208 1.00 86.12 86 SER A C 1
ATOM 669 O O . SER A 1 86 ? -13.988 2.685 -1.238 1.00 86.12 86 SER A O 1
ATOM 671 N N . PRO A 1 87 ? -13.181 0.584 -1.463 1.00 87.00 87 PRO A N 1
ATOM 672 C CA . PRO A 1 87 ? -11.849 1.011 -1.859 1.00 87.00 87 PRO A CA 1
ATOM 673 C C . PRO A 1 87 ? -11.882 1.879 -3.121 1.00 87.00 87 PRO A C 1
ATOM 675 O O . PRO A 1 87 ? -12.620 1.606 -4.070 1.00 87.00 87 PRO A O 1
ATOM 678 N N . THR A 1 88 ? -11.053 2.917 -3.126 1.00 89.56 88 THR A N 1
ATOM 679 C CA . THR A 1 88 ? -10.783 3.795 -4.277 1.00 89.56 88 THR A CA 1
ATOM 680 C C . THR A 1 88 ? -9.347 3.577 -4.744 1.00 89.56 88 THR A C 1
ATOM 682 O O . THR A 1 88 ? -8.550 2.993 -4.010 1.00 89.56 88 THR A O 1
ATOM 685 N N . LEU A 1 89 ? -8.991 4.072 -5.935 1.00 88.19 89 LEU A N 1
ATOM 686 C CA . LEU A 1 89 ? -7.621 3.984 -6.460 1.00 88.19 89 LEU A CA 1
ATOM 687 C C . LEU A 1 89 ? -6.568 4.486 -5.456 1.00 88.19 89 LEU A C 1
ATOM 689 O O . LEU A 1 89 ? -5.534 3.850 -5.292 1.00 88.19 89 LEU A O 1
ATOM 693 N N . GLU A 1 90 ? -6.858 5.569 -4.733 1.00 87.69 90 GLU A N 1
ATOM 694 C CA . GLU A 1 90 ? -5.965 6.130 -3.709 1.00 87.69 90 GLU A CA 1
ATOM 695 C C . GLU A 1 90 ? -5.699 5.154 -2.555 1.00 87.69 90 GLU A C 1
ATOM 697 O O . GLU A 1 90 ? -4.576 5.081 -2.062 1.00 87.69 90 GLU A O 1
ATOM 702 N N . HIS A 1 91 ? -6.685 4.342 -2.163 1.00 89.50 91 HIS A N 1
ATOM 703 C CA . HIS A 1 91 ? -6.487 3.311 -1.142 1.00 89.50 91 HIS A CA 1
ATOM 704 C C . HIS A 1 91 ? -5.607 2.165 -1.650 1.00 89.50 91 HIS A C 1
ATOM 706 O O . HIS A 1 91 ? -4.734 1.701 -0.923 1.00 89.50 91 HIS A O 1
ATOM 712 N N . TYR A 1 92 ? -5.801 1.733 -2.901 1.00 91.88 92 TYR A N 1
ATOM 713 C CA . TYR A 1 92 ? -4.945 0.717 -3.525 1.00 91.88 92 TYR A CA 1
ATOM 714 C C . TYR A 1 92 ? -3.495 1.204 -3.643 1.00 91.88 92 TYR A C 1
ATOM 716 O O . TYR A 1 92 ? -2.565 0.477 -3.296 1.00 91.88 92 TYR A O 1
ATOM 724 N N . LEU A 1 93 ? -3.301 2.459 -4.064 1.00 91.75 93 LEU A N 1
ATOM 725 C CA . LEU A 1 93 ? -1.989 3.108 -4.077 1.00 91.75 93 LEU A CA 1
ATOM 726 C C . LEU A 1 93 ? -1.402 3.224 -2.666 1.00 91.75 93 LEU A C 1
ATOM 728 O O . LEU A 1 93 ? -0.211 2.996 -2.491 1.00 91.75 93 LEU A O 1
ATOM 732 N N . GLY A 1 94 ? -2.229 3.499 -1.655 1.00 90.62 94 GLY A N 1
ATOM 733 C CA . GLY A 1 94 ? -1.821 3.523 -0.251 1.00 90.62 94 GLY A CA 1
ATOM 734 C C . GLY A 1 94 ? -1.243 2.190 0.235 1.00 90.62 94 GLY A C 1
ATOM 735 O O . GLY A 1 94 ? -0.209 2.180 0.899 1.00 90.62 94 GLY A O 1
ATOM 736 N N . VAL A 1 95 ? -1.842 1.058 -0.148 1.00 92.06 95 VAL A N 1
ATOM 737 C CA . VAL A 1 95 ? -1.299 -0.275 0.179 1.00 92.06 95 VAL A CA 1
ATOM 738 C C . VAL A 1 95 ? 0.026 -0.532 -0.547 1.00 92.06 95 VAL A C 1
ATOM 740 O O . VAL A 1 95 ? 0.976 -1.012 0.072 1.00 92.06 95 VAL A O 1
ATOM 743 N N . ILE A 1 96 ? 0.138 -0.158 -1.826 1.00 93.56 96 ILE A N 1
ATOM 744 C CA . ILE A 1 96 ? 1.408 -0.250 -2.572 1.00 93.56 96 ILE A CA 1
ATOM 745 C C . ILE A 1 96 ? 2.486 0.618 -1.911 1.00 93.56 96 ILE A C 1
ATOM 747 O O . ILE A 1 96 ? 3.627 0.183 -1.784 1.00 93.56 96 ILE A O 1
ATOM 751 N N . ASP A 1 97 ? 2.132 1.813 -1.440 1.00 91.69 97 ASP A N 1
ATOM 752 C CA . ASP A 1 97 ? 3.025 2.705 -0.703 1.00 91.69 97 ASP A CA 1
ATOM 753 C C . ASP A 1 97 ? 3.531 2.076 0.601 1.00 91.69 97 ASP A C 1
ATOM 755 O O . ASP A 1 97 ? 4.712 2.223 0.930 1.00 91.69 97 ASP A O 1
ATOM 759 N N . VAL A 1 98 ? 2.666 1.366 1.336 1.00 92.00 98 VAL A N 1
ATOM 760 C CA . VAL A 1 98 ? 3.057 0.605 2.534 1.00 92.00 98 VAL A CA 1
ATOM 761 C C . VAL A 1 98 ? 4.078 -0.467 2.169 1.00 92.00 98 VAL A C 1
ATOM 763 O O . VAL A 1 98 ? 5.176 -0.477 2.722 1.00 92.00 98 VAL A O 1
ATOM 766 N N . LEU A 1 99 ? 3.760 -1.321 1.196 1.00 92.31 99 LEU A N 1
ATOM 767 C CA . LEU A 1 99 ? 4.631 -2.422 0.772 1.00 92.31 99 LEU A CA 1
ATOM 768 C C . LEU A 1 99 ? 5.970 -1.916 0.228 1.00 92.31 99 LEU A C 1
ATOM 770 O O . LEU A 1 99 ? 7.037 -2.383 0.630 1.00 92.31 99 LEU A O 1
ATOM 774 N N . GLY A 1 100 ? 5.912 -0.900 -0.631 1.00 91.88 100 GLY A N 1
ATOM 775 C CA . GLY A 1 100 ? 7.063 -0.270 -1.255 1.00 91.88 100 GLY A CA 1
ATOM 776 C C . GLY A 1 100 ? 7.993 0.391 -0.243 1.00 91.88 100 GLY A C 1
ATOM 777 O O . GLY A 1 100 ? 9.201 0.171 -0.293 1.00 91.88 100 GLY A O 1
ATOM 778 N N . LYS A 1 101 ? 7.474 1.156 0.726 1.00 90.25 101 LYS A N 1
ATOM 779 C CA . LYS A 1 101 ? 8.314 1.770 1.776 1.00 90.25 101 LYS A CA 1
ATOM 780 C C . LYS A 1 101 ? 8.886 0.738 2.746 1.00 90.25 101 LYS A C 1
ATOM 782 O O . LYS A 1 101 ? 9.995 0.932 3.238 1.00 90.25 101 LYS A O 1
ATOM 787 N N . SER A 1 102 ? 8.176 -0.363 2.975 1.00 88.75 102 SER A N 1
ATOM 788 C CA . SER A 1 102 ? 8.625 -1.470 3.824 1.00 88.75 102 SER A CA 1
ATOM 789 C C . SER A 1 102 ? 9.521 -2.492 3.103 1.00 88.75 102 SER A C 1
ATOM 791 O O . SER A 1 102 ? 9.906 -3.479 3.721 1.00 88.75 102 SER A O 1
ATOM 793 N N . ALA A 1 103 ? 9.898 -2.244 1.840 1.00 90.12 103 ALA A N 1
ATOM 794 C CA . ALA A 1 103 ? 10.754 -3.104 1.009 1.00 90.12 103 ALA A CA 1
ATOM 795 C C . ALA A 1 103 ? 10.172 -4.496 0.669 1.00 90.12 103 ALA A C 1
ATOM 797 O O . ALA A 1 103 ? 10.912 -5.404 0.292 1.00 90.12 103 ALA A O 1
ATOM 798 N N . TYR A 1 104 ? 8.850 -4.657 0.741 1.00 92.38 104 TYR A N 1
ATOM 799 C CA . TYR A 1 104 ? 8.124 -5.874 0.356 1.00 92.38 104 TYR A CA 1
ATOM 800 C C . TYR A 1 104 ? 7.662 -5.787 -1.106 1.00 92.38 104 TYR A C 1
ATOM 802 O O . TYR A 1 104 ? 6.470 -5.737 -1.413 1.00 92.38 104 TYR A O 1
ATOM 810 N N . LEU A 1 105 ? 8.625 -5.671 -2.028 1.00 93.00 105 LEU A N 1
ATOM 811 C CA . LEU A 1 105 ? 8.344 -5.443 -3.451 1.00 93.00 105 LEU A CA 1
ATOM 812 C C . LEU A 1 105 ? 7.669 -6.641 -4.128 1.00 93.00 105 LEU A C 1
ATOM 814 O O . LEU A 1 105 ? 6.784 -6.446 -4.956 1.00 93.00 105 LEU A O 1
ATOM 818 N N . ASN A 1 106 ? 8.024 -7.869 -3.745 1.00 92.56 106 ASN A N 1
ATOM 819 C CA . ASN A 1 106 ? 7.385 -9.074 -4.282 1.00 92.56 106 ASN A CA 1
ATOM 820 C C . ASN A 1 106 ? 5.906 -9.133 -3.885 1.00 92.56 106 ASN A C 1
ATOM 822 O O . ASN A 1 106 ? 5.038 -9.399 -4.711 1.00 92.56 106 ASN A O 1
ATOM 826 N N . GLU A 1 107 ? 5.605 -8.813 -2.630 1.00 93.38 107 GLU A N 1
ATOM 827 C CA . GLU A 1 107 ? 4.244 -8.729 -2.118 1.00 93.38 107 GLU A CA 1
ATOM 828 C C . GLU A 1 107 ? 3.467 -7.586 -2.784 1.00 93.38 107 GLU A C 1
ATOM 830 O O . GLU A 1 107 ? 2.268 -7.729 -3.025 1.00 93.38 107 GLU A O 1
ATOM 835 N N . ALA A 1 108 ? 4.131 -6.477 -3.136 1.00 94.19 108 ALA A N 1
ATOM 836 C CA . ALA A 1 108 ? 3.526 -5.405 -3.927 1.00 94.19 108 ALA A CA 1
ATOM 837 C C . ALA A 1 108 ? 3.132 -5.881 -5.332 1.00 94.19 108 ALA A C 1
ATOM 839 O O . ALA A 1 108 ? 2.026 -5.582 -5.782 1.00 94.19 108 ALA A O 1
ATOM 840 N N . VAL A 1 109 ? 3.986 -6.660 -6.003 1.00 94.19 109 VAL A N 1
ATOM 841 C CA . VAL A 1 109 ? 3.668 -7.270 -7.306 1.00 94.19 109 VAL A CA 1
ATOM 842 C C . VAL A 1 109 ? 2.482 -8.221 -7.178 1.00 94.19 109 VAL A C 1
ATOM 844 O O . VAL A 1 109 ? 1.495 -8.064 -7.894 1.00 94.19 109 VAL A O 1
ATOM 847 N N . GLU A 1 110 ? 2.522 -9.145 -6.215 1.00 94.69 110 GLU A N 1
ATOM 848 C CA . GLU A 1 110 ? 1.410 -10.070 -5.972 1.00 94.69 110 GLU A CA 1
ATOM 849 C C . GLU A 1 110 ? 0.097 -9.344 -5.657 1.00 94.69 110 GLU A C 1
ATOM 851 O O . GLU A 1 110 ? -0.984 -9.815 -6.013 1.00 94.69 110 GLU A O 1
ATOM 856 N N . TYR A 1 111 ? 0.170 -8.223 -4.940 1.00 94.38 111 TYR A N 1
ATOM 857 C CA . TYR A 1 111 ? -0.994 -7.404 -4.636 1.00 94.38 111 TYR A CA 1
ATOM 858 C C . TYR A 1 111 ? -1.575 -6.765 -5.899 1.00 94.38 111 TYR A C 1
ATOM 860 O O . TYR A 1 111 ? -2.788 -6.826 -6.103 1.00 94.38 111 TYR A O 1
ATOM 868 N N . ILE A 1 112 ? -0.721 -6.213 -6.767 1.00 94.38 112 ILE A N 1
ATOM 869 C CA . ILE A 1 112 ? -1.126 -5.611 -8.044 1.00 94.38 112 ILE A CA 1
ATOM 870 C C . ILE A 1 112 ? -1.798 -6.651 -8.950 1.00 94.38 112 ILE A C 1
ATOM 872 O O . ILE A 1 112 ? -2.840 -6.368 -9.540 1.00 94.38 112 ILE A O 1
ATOM 876 N N . GLU A 1 113 ? -1.268 -7.873 -9.008 1.00 92.75 113 GLU A N 1
ATOM 877 C CA . GLU A 1 113 ? -1.860 -8.980 -9.775 1.00 92.75 113 GLU A CA 1
ATOM 878 C C . GLU A 1 113 ? -3.245 -9.408 -9.263 1.00 92.75 113 GLU A C 1
ATOM 880 O O . GLU A 1 113 ? -4.056 -9.942 -10.021 1.00 92.75 113 GLU A O 1
ATOM 885 N N . LYS A 1 114 ? -3.533 -9.175 -7.977 1.00 93.19 114 LYS A N 1
ATOM 886 C CA . LYS A 1 114 ? -4.811 -9.510 -7.326 1.00 93.19 114 LYS A CA 1
ATOM 887 C C . LYS A 1 114 ? -5.821 -8.357 -7.361 1.00 93.19 114 LYS A C 1
ATOM 889 O O . LYS A 1 114 ? -6.905 -8.497 -6.786 1.00 93.19 114 LYS A O 1
ATOM 894 N N . LEU A 1 115 ? -5.500 -7.226 -7.997 1.00 92.81 115 LEU A N 1
ATOM 895 C CA . LEU A 1 115 ? -6.422 -6.094 -8.079 1.00 92.81 115 LEU A CA 1
ATOM 896 C C . LEU A 1 115 ? -7.716 -6.480 -8.815 1.00 92.81 115 LEU A C 1
ATOM 898 O O . LEU A 1 115 ? -7.683 -7.204 -9.810 1.00 92.81 115 LEU A O 1
ATOM 902 N N . PRO A 1 116 ? -8.882 -5.973 -8.372 1.00 92.00 116 PRO A N 1
ATOM 903 C CA . PRO A 1 116 ? -10.164 -6.296 -8.999 1.00 92.00 116 PRO A CA 1
ATOM 904 C C . PRO A 1 116 ? -10.409 -5.530 -10.313 1.00 92.00 116 PRO A C 1
ATOM 906 O O . PRO A 1 116 ? -11.513 -5.568 -10.854 1.00 92.00 116 PRO A O 1
ATOM 909 N N . PHE A 1 117 ? -9.406 -4.807 -10.808 1.00 92.56 117 PHE A N 1
ATOM 910 C CA . PHE A 1 117 ? -9.427 -4.021 -12.035 1.00 92.56 117 PHE A CA 1
ATOM 911 C C . PHE A 1 117 ? -8.043 -4.053 -12.687 1.00 92.56 117 PHE A C 1
ATOM 913 O O . PHE A 1 117 ? -7.055 -4.429 -12.058 1.00 92.56 117 PHE A O 1
ATOM 920 N N . GLU A 1 118 ? -7.977 -3.652 -13.954 1.00 91.94 118 GLU A N 1
ATOM 921 C CA . GLU A 1 118 ? -6.718 -3.607 -14.693 1.00 91.94 118 GLU A CA 1
ATOM 922 C C . GLU A 1 118 ? -5.797 -2.508 -14.131 1.00 91.94 118 GLU A C 1
ATOM 924 O O . GLU A 1 118 ? -6.227 -1.352 -14.049 1.00 91.94 118 GLU A O 1
ATOM 929 N N . PRO A 1 119 ? -4.555 -2.834 -13.722 1.00 93.12 119 PRO A N 1
ATOM 930 C CA . PRO A 1 119 ? -3.670 -1.864 -13.089 1.00 93.12 119 PRO A CA 1
ATOM 931 C C . PRO A 1 119 ? -3.400 -0.650 -13.988 1.00 93.12 119 PRO A C 1
ATOM 933 O O . PRO A 1 119 ? -3.016 -0.791 -15.150 1.00 93.12 119 PRO A O 1
ATOM 936 N N . THR A 1 120 ? -3.595 0.551 -13.441 1.00 93.75 120 THR A N 1
ATOM 937 C CA . THR A 1 120 ? -3.414 1.810 -14.174 1.00 93.75 120 THR A CA 1
ATOM 938 C C . THR A 1 120 ? -1.941 2.197 -14.284 1.00 93.75 120 THR A C 1
ATOM 940 O O . THR A 1 120 ? -1.076 1.662 -13.589 1.00 93.75 120 THR A O 1
ATOM 943 N N . VAL A 1 121 ? -1.651 3.190 -15.131 1.00 92.56 121 VAL A N 1
ATOM 944 C CA . VAL A 1 121 ? -0.313 3.792 -15.225 1.00 92.56 121 VAL A CA 1
ATOM 945 C C . VAL A 1 121 ? 0.170 4.283 -13.856 1.00 92.56 121 VAL A C 1
ATOM 947 O O . VAL A 1 121 ? 1.332 4.067 -13.530 1.00 92.56 121 VAL A O 1
ATOM 950 N N . GLU A 1 122 ? -0.703 4.865 -13.023 1.00 94.31 122 GLU A N 1
ATOM 951 C CA . GLU A 1 122 ? -0.307 5.358 -11.693 1.00 94.31 122 GLU A CA 1
ATOM 952 C C . GLU A 1 122 ? 0.173 4.232 -10.764 1.00 94.31 122 GLU A C 1
ATOM 954 O O . GLU A 1 122 ? 1.121 4.424 -10.004 1.00 94.31 122 GLU A O 1
ATOM 959 N N . ILE A 1 123 ? -0.443 3.046 -10.843 1.00 95.38 123 ILE A N 1
ATOM 960 C CA . ILE A 1 123 ? -0.042 1.870 -10.056 1.00 95.38 123 ILE A CA 1
ATOM 961 C C . ILE A 1 123 ? 1.360 1.404 -10.454 1.00 95.38 123 ILE A C 1
ATOM 963 O O . ILE A 1 123 ? 2.215 1.194 -9.589 1.00 95.38 123 ILE A O 1
ATOM 967 N N . TRP A 1 124 ? 1.622 1.283 -11.757 1.00 95.62 124 TRP A N 1
ATOM 968 C CA . TRP A 1 124 ? 2.940 0.877 -12.241 1.00 95.62 124 TRP A CA 1
ATOM 969 C C . TRP A 1 124 ? 4.003 1.950 -11.997 1.00 95.62 124 TRP A C 1
ATOM 971 O O . TRP A 1 124 ? 5.134 1.614 -11.653 1.00 95.62 124 TRP A O 1
ATOM 981 N N . GLU A 1 125 ? 3.658 3.238 -12.102 1.00 94.75 125 GLU A N 1
ATOM 982 C CA . GLU A 1 125 ? 4.557 4.345 -11.750 1.00 94.75 125 GLU A CA 1
ATOM 983 C C . GLU A 1 125 ? 4.942 4.306 -10.264 1.00 94.75 125 GLU A C 1
ATOM 985 O O . GLU A 1 125 ? 6.117 4.501 -9.930 1.00 94.75 125 GLU A O 1
ATOM 990 N N . ALA A 1 126 ? 3.987 4.008 -9.376 1.00 95.06 126 ALA A N 1
ATOM 991 C CA . ALA A 1 126 ? 4.254 3.83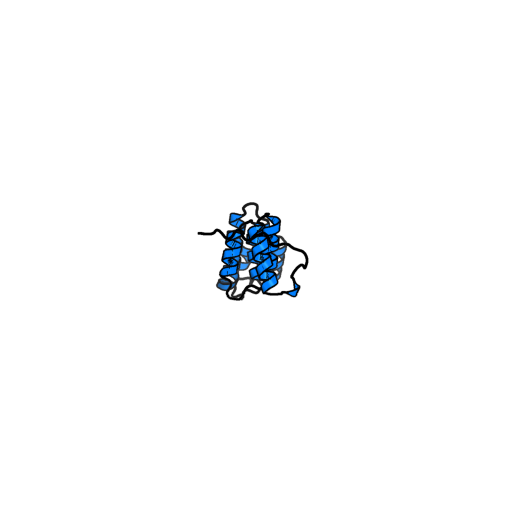1 -7.953 1.00 95.06 126 ALA A CA 1
ATOM 992 C C . ALA A 1 126 ? 5.209 2.654 -7.704 1.00 95.06 126 ALA A C 1
ATOM 994 O O . ALA A 1 126 ? 6.237 2.833 -7.046 1.00 95.06 126 ALA A O 1
ATOM 995 N N . LEU A 1 127 ? 4.934 1.480 -8.283 1.00 95.00 127 LEU A N 1
ATOM 996 C CA . LEU A 1 127 ? 5.798 0.303 -8.146 1.00 95.00 127 LEU A CA 1
ATOM 997 C C . LEU A 1 127 ? 7.213 0.570 -8.677 1.00 95.00 127 LEU A C 1
ATOM 999 O O . LEU A 1 127 ? 8.188 0.326 -7.967 1.00 95.00 127 LEU A O 1
ATOM 1003 N N . ARG A 1 128 ? 7.329 1.143 -9.883 1.00 94.88 128 ARG A N 1
ATOM 1004 C CA . ARG A 1 128 ? 8.610 1.501 -10.512 1.00 94.88 128 ARG A CA 1
ATOM 1005 C C . ARG A 1 128 ? 9.445 2.411 -9.620 1.00 94.88 128 ARG A C 1
ATOM 1007 O O . ARG A 1 128 ? 10.645 2.204 -9.474 1.00 94.88 128 ARG A O 1
ATOM 1014 N N . LYS A 1 129 ? 8.819 3.416 -8.999 1.00 95.38 129 LYS A N 1
ATOM 1015 C CA . LYS A 1 129 ? 9.498 4.325 -8.066 1.00 95.38 129 LYS A CA 1
ATOM 1016 C C . LYS A 1 129 ? 10.079 3.569 -6.869 1.00 95.38 129 LYS A C 1
ATOM 1018 O O . LYS A 1 129 ? 11.189 3.877 -6.442 1.00 95.38 129 LYS A O 1
ATOM 1023 N N . TYR A 1 130 ? 9.354 2.602 -6.311 1.00 94.94 130 TYR A N 1
ATOM 1024 C CA . TYR A 1 130 ? 9.864 1.808 -5.192 1.00 94.94 130 TYR A CA 1
ATOM 1025 C C . TYR A 1 130 ? 10.944 0.815 -5.619 1.00 94.94 130 TYR A C 1
ATOM 1027 O O . TYR A 1 130 ? 11.951 0.714 -4.921 1.00 94.94 130 TYR A O 1
ATOM 1035 N N . ALA A 1 131 ? 10.796 0.173 -6.778 1.00 93.94 131 ALA A N 1
ATOM 1036 C CA . ALA A 1 131 ? 11.840 -0.658 -7.375 1.00 93.94 131 ALA A CA 1
ATOM 1037 C C . ALA A 1 131 ? 13.150 0.132 -7.539 1.00 93.94 131 ALA A C 1
ATOM 1039 O O . ALA A 1 131 ? 14.194 -0.276 -7.032 1.00 93.94 131 ALA A O 1
ATOM 1040 N N . GLN A 1 132 ? 13.066 1.344 -8.098 1.00 93.31 132 GLN A N 1
ATOM 1041 C CA . GLN A 1 132 ? 14.205 2.252 -8.235 1.00 93.31 132 GLN A CA 1
ATOM 1042 C C . GLN A 1 132 ? 14.833 2.621 -6.880 1.00 93.31 132 GLN A C 1
ATOM 1044 O O . GLN A 1 132 ? 16.057 2.620 -6.740 1.00 93.31 132 GLN A O 1
ATOM 1049 N N . ASN A 1 133 ? 14.015 2.933 -5.869 1.00 93.75 133 ASN A N 1
ATOM 1050 C CA . ASN A 1 133 ? 14.505 3.315 -4.540 1.00 93.75 133 ASN A CA 1
ATOM 1051 C C . ASN A 1 133 ? 15.261 2.183 -3.831 1.00 93.75 133 ASN A C 1
ATOM 1053 O O . ASN A 1 133 ? 16.194 2.459 -3.077 1.00 93.75 133 ASN A O 1
ATOM 1057 N N . HIS A 1 134 ? 14.863 0.931 -4.063 1.00 92.75 134 HIS A N 1
ATOM 1058 C CA . HIS A 1 134 ? 15.506 -0.250 -3.477 1.00 92.75 134 HIS A CA 1
ATOM 1059 C C . HIS A 1 134 ? 16.584 -0.868 -4.375 1.00 92.75 134 HIS A C 1
ATOM 1061 O O . HIS A 1 134 ? 17.274 -1.790 -3.948 1.00 92.75 134 HIS A O 1
ATOM 1067 N N . GLY A 1 135 ? 16.776 -0.336 -5.586 1.00 91.00 135 GLY A N 1
ATOM 1068 C CA . GLY A 1 135 ? 17.775 -0.817 -6.540 1.00 91.00 135 GLY A CA 1
ATOM 1069 C C . GLY A 1 135 ? 17.395 -2.125 -7.240 1.00 91.00 135 GLY A C 1
ATOM 1070 O O . GLY A 1 135 ? 18.286 -2.836 -7.703 1.00 91.00 135 GLY A O 1
ATOM 1071 N N . ASP A 1 136 ? 16.102 -2.443 -7.312 1.00 92.94 136 ASP A N 1
ATOM 1072 C CA . ASP A 1 136 ? 15.580 -3.584 -8.064 1.00 92.94 136 ASP A CA 1
ATOM 1073 C C . ASP A 1 136 ? 15.408 -3.195 -9.540 1.00 92.94 136 ASP A C 1
ATOM 1075 O O . ASP A 1 136 ? 14.383 -2.650 -9.953 1.00 92.94 136 ASP A O 1
ATOM 1079 N N . ILE A 1 137 ? 16.472 -3.405 -10.317 1.00 92.94 137 ILE A N 1
ATOM 1080 C CA . ILE A 1 137 ? 16.553 -2.986 -11.723 1.00 92.94 137 ILE A CA 1
ATOM 1081 C C . ILE A 1 137 ? 15.591 -3.798 -12.595 1.00 92.94 137 ILE A C 1
ATOM 1083 O O . ILE A 1 137 ? 14.937 -3.231 -13.467 1.00 92.94 137 ILE A O 1
ATOM 1087 N N . ASP A 1 138 ? 15.474 -5.104 -12.343 1.00 92.19 138 ASP A N 1
ATOM 1088 C CA . ASP A 1 138 ? 14.604 -5.981 -13.130 1.00 92.19 138 ASP A CA 1
ATOM 1089 C C . ASP A 1 138 ? 13.134 -5.568 -12.954 1.00 92.19 138 ASP A C 1
ATOM 1091 O O . ASP A 1 138 ? 12.385 -5.477 -13.932 1.00 92.19 138 ASP A O 1
ATOM 1095 N N . LEU A 1 139 ? 12.730 -5.239 -11.720 1.00 92.25 139 LEU A N 1
ATOM 1096 C CA . LEU A 1 139 ? 11.380 -4.759 -11.445 1.00 92.25 139 LEU A CA 1
ATOM 1097 C C . LEU A 1 139 ? 11.137 -3.329 -11.956 1.00 92.25 139 LEU A C 1
ATOM 1099 O O . LEU A 1 139 ? 10.029 -3.030 -12.411 1.00 92.25 139 LEU A O 1
ATOM 1103 N N . GLU A 1 140 ? 12.144 -2.445 -11.910 1.00 92.56 140 GLU A N 1
ATOM 1104 C CA . GLU A 1 140 ? 12.071 -1.109 -12.527 1.00 92.56 140 GLU A CA 1
ATOM 1105 C C . GLU A 1 140 ? 11.763 -1.228 -14.024 1.00 92.56 140 GLU A C 1
ATOM 1107 O O . GLU A 1 140 ? 10.824 -0.588 -14.508 1.00 92.56 140 GLU A O 1
ATOM 1112 N N . ASP A 1 141 ? 12.523 -2.063 -14.736 1.00 92.12 141 ASP A N 1
ATOM 1113 C CA . ASP A 1 141 ? 12.390 -2.249 -16.180 1.00 92.12 141 ASP A CA 1
ATOM 1114 C C . ASP A 1 141 ? 11.049 -2.892 -16.544 1.00 92.12 141 ASP A C 1
ATOM 1116 O O . ASP A 1 141 ? 10.356 -2.405 -17.439 1.00 92.12 141 ASP A O 1
ATOM 1120 N N . GLN A 1 142 ? 10.625 -3.927 -15.811 1.00 92.75 142 GLN A N 1
ATOM 1121 C CA . GLN A 1 142 ? 9.323 -4.560 -16.025 1.00 92.75 142 GLN A CA 1
ATOM 1122 C C . GLN A 1 142 ? 8.172 -3.557 -15.853 1.00 92.75 142 GLN A C 1
ATOM 1124 O O . GLN A 1 142 ? 7.257 -3.503 -16.679 1.00 92.75 142 GLN A O 1
ATOM 1129 N N . ALA A 1 143 ? 8.203 -2.748 -14.790 1.00 92.75 143 ALA A N 1
ATOM 1130 C CA . ALA A 1 143 ? 7.181 -1.734 -14.562 1.00 92.75 143 ALA A CA 1
ATOM 1131 C C . ALA A 1 143 ? 7.212 -0.642 -15.648 1.00 92.75 143 ALA A C 1
ATOM 1133 O O . ALA A 1 143 ? 6.160 -0.169 -16.075 1.00 92.75 143 ALA A O 1
ATOM 1134 N N . GLU A 1 144 ? 8.394 -0.262 -16.139 1.00 91.75 144 GLU A N 1
ATOM 1135 C CA . GLU A 1 144 ? 8.545 0.698 -17.237 1.00 91.75 144 GLU A CA 1
ATOM 1136 C C . GLU A 1 144 ? 7.975 0.175 -18.562 1.00 91.75 144 GLU A C 1
ATOM 1138 O O . GLU A 1 144 ? 7.246 0.903 -19.240 1.00 91.75 144 GLU A O 1
ATOM 1143 N N . GLU A 1 145 ? 8.229 -1.088 -18.911 1.00 92.00 145 GLU A N 1
ATOM 1144 C CA . GLU A 1 145 ? 7.641 -1.722 -20.097 1.00 92.00 145 GLU A CA 1
ATOM 1145 C C . GLU A 1 145 ? 6.106 -1.718 -20.040 1.00 92.00 145 GLU A C 1
ATOM 1147 O O . GLU A 1 145 ? 5.444 -1.394 -21.032 1.00 92.00 145 GLU A O 1
ATOM 1152 N N . LEU A 1 146 ? 5.530 -2.005 -18.867 1.00 92.75 146 LEU A N 1
ATOM 1153 C CA . LEU A 1 146 ? 4.082 -1.978 -18.647 1.00 92.75 146 LEU A CA 1
ATOM 1154 C C . LEU A 1 146 ? 3.506 -0.560 -18.757 1.00 92.75 146 LEU A C 1
ATOM 1156 O O . LEU A 1 146 ? 2.483 -0.368 -19.417 1.00 92.75 146 LEU A O 1
ATOM 1160 N N . ILE A 1 147 ? 4.184 0.447 -18.194 1.00 92.38 147 ILE A N 1
ATOM 1161 C CA . ILE A 1 147 ? 3.793 1.859 -18.336 1.00 92.38 147 ILE A CA 1
ATOM 1162 C C . ILE A 1 147 ? 3.766 2.264 -19.812 1.00 92.38 147 ILE A C 1
ATOM 1164 O O . ILE A 1 147 ? 2.788 2.857 -20.258 1.00 92.38 147 ILE A O 1
ATOM 1168 N N . ILE A 1 148 ? 4.803 1.924 -20.582 1.00 90.19 148 ILE A N 1
ATOM 1169 C CA . ILE A 1 148 ? 4.892 2.252 -22.014 1.00 90.19 148 ILE A CA 1
ATOM 1170 C C . ILE A 1 148 ? 3.817 1.514 -22.820 1.00 90.19 148 ILE A C 1
ATOM 1172 O O . ILE A 1 148 ? 3.253 2.079 -23.758 1.00 90.19 148 ILE A O 1
ATOM 1176 N N . SER A 1 149 ? 3.521 0.262 -22.465 1.00 89.94 149 SER A N 1
ATOM 1177 C CA . SER A 1 149 ? 2.448 -0.510 -23.096 1.00 89.94 149 SER A CA 1
ATOM 1178 C C . SER A 1 149 ? 1.073 0.132 -22.883 1.00 89.94 149 SER A C 1
ATOM 1180 O O . SER A 1 149 ? 0.237 0.087 -23.786 1.00 89.94 149 SER A O 1
ATOM 1182 N N . LEU A 1 150 ? 0.826 0.705 -21.702 1.00 89.94 150 LEU A N 1
ATOM 1183 C CA . LEU A 1 150 ? -0.443 1.354 -21.354 1.00 89.94 150 LEU A CA 1
ATOM 1184 C C . LEU A 1 150 ? -0.540 2.784 -21.897 1.00 89.94 150 LEU A C 1
ATOM 1186 O O . LEU A 1 150 ? -1.592 3.189 -22.391 1.00 89.94 150 LEU A O 1
ATOM 1190 N N . ASP A 1 151 ? 0.553 3.541 -21.832 1.00 87.81 151 ASP A N 1
ATOM 1191 C CA . ASP A 1 151 ? 0.661 4.897 -22.357 1.00 87.81 151 ASP A CA 1
ATOM 1192 C C . ASP A 1 151 ? 1.975 5.068 -23.142 1.00 87.81 151 ASP A C 1
ATOM 1194 O O . ASP A 1 151 ? 3.008 5.458 -22.585 1.00 87.81 151 ASP A O 1
ATOM 1198 N N . PRO A 1 152 ? 1.944 4.854 -24.471 1.00 85.81 152 PRO A N 1
ATOM 1199 C CA . PRO A 1 152 ? 3.121 5.007 -25.322 1.00 85.81 152 PRO A CA 1
ATOM 1200 C C . PRO A 1 152 ? 3.726 6.416 -25.311 1.00 85.81 152 PRO A C 1
ATOM 1202 O O . PRO A 1 152 ? 4.876 6.586 -25.716 1.00 85.81 152 PRO A O 1
ATOM 1205 N N . SER A 1 153 ? 2.991 7.441 -24.855 1.00 85.50 153 SER A N 1
ATOM 1206 C CA . SER A 1 153 ? 3.522 8.805 -24.737 1.00 85.50 153 SER A CA 1
ATOM 1207 C C . SER A 1 153 ? 4.536 8.954 -23.597 1.00 85.50 153 SER A C 1
ATOM 1209 O O . SER A 1 153 ? 5.358 9.872 -23.624 1.00 85.50 153 SER A O 1
ATOM 1211 N N . LYS A 1 154 ? 4.529 8.024 -22.631 1.00 79.44 154 LYS A N 1
ATOM 1212 C CA . LYS A 1 154 ? 5.489 7.948 -21.519 1.00 79.44 154 LYS A CA 1
ATOM 1213 C C . LYS A 1 154 ? 6.837 7.354 -21.933 1.00 79.44 154 LYS A C 1
ATOM 1215 O O . LYS A 1 154 ? 7.776 7.387 -21.140 1.00 79.44 154 LYS A O 1
ATOM 1220 N N . ALA A 1 155 ? 6.961 6.843 -23.161 1.00 74.94 155 ALA A N 1
ATOM 1221 C CA . ALA A 1 155 ? 8.212 6.295 -23.668 1.00 74.94 155 ALA A CA 1
ATOM 1222 C C . ALA A 1 155 ? 9.315 7.365 -23.701 1.00 74.94 155 ALA A C 1
ATOM 1224 O O . ALA A 1 155 ? 9.242 8.358 -24.430 1.00 74.94 155 ALA A O 1
ATOM 1225 N N . VAL A 1 156 ? 10.386 7.145 -22.938 1.00 66.56 156 VAL A N 1
ATOM 1226 C CA . VAL A 1 156 ? 11.574 7.997 -23.001 1.00 66.56 156 VAL A CA 1
ATOM 1227 C C . VAL A 1 156 ? 12.373 7.601 -24.241 1.00 66.56 156 VAL A C 1
ATOM 1229 O O . VAL A 1 156 ? 12.968 6.529 -24.290 1.00 66.56 156 VAL A O 1
ATOM 1232 N N . ALA A 1 157 ? 12.426 8.487 -25.238 1.00 57.97 157 ALA A N 1
ATOM 1233 C CA . ALA A 1 157 ? 12.985 8.228 -26.573 1.00 57.97 157 ALA A CA 1
ATOM 1234 C C . ALA A 1 157 ? 14.469 7.778 -26.638 1.00 57.97 157 ALA A C 1
ATOM 1236 O O . ALA A 1 157 ? 14.965 7.536 -27.733 1.00 57.97 157 ALA A O 1
ATOM 1237 N N . ASN A 1 158 ? 15.188 7.671 -25.511 1.00 53.38 158 ASN A N 1
ATOM 1238 C CA . ASN A 1 158 ? 16.633 7.410 -25.461 1.00 53.38 158 ASN A CA 1
ATOM 1239 C C . ASN A 1 158 ? 17.084 6.343 -24.433 1.00 53.38 158 ASN A C 1
ATOM 1241 O O . ASN A 1 158 ? 18.278 6.286 -24.135 1.00 53.38 158 ASN A O 1
ATOM 1245 N N . ARG A 1 159 ? 16.199 5.502 -23.870 1.00 53.31 159 ARG A N 1
ATOM 1246 C CA . ARG A 1 159 ? 16.640 4.376 -23.015 1.00 53.31 159 ARG A CA 1
ATOM 1247 C C . ARG A 1 159 ? 16.856 3.110 -23.852 1.00 53.31 159 ARG A C 1
ATOM 1249 O O . ARG A 1 159 ? 16.015 2.744 -24.665 1.00 53.31 159 ARG A O 1
ATOM 1256 N N . ILE A 1 160 ? 18.007 2.463 -23.663 1.00 56.44 160 ILE A N 1
ATOM 1257 C CA . ILE A 1 160 ? 18.267 1.100 -24.142 1.00 56.44 160 ILE A CA 1
ATOM 1258 C C . ILE A 1 160 ? 17.699 0.183 -23.049 1.00 56.44 160 ILE A C 1
ATOM 1260 O O . ILE A 1 160 ? 18.242 0.235 -21.945 1.00 56.44 160 ILE A O 1
ATOM 1264 N N . PRO A 1 161 ? 16.628 -0.594 -23.303 1.00 54.88 161 PRO A N 1
ATOM 1265 C CA . PRO A 1 161 ? 16.110 -1.550 -22.325 1.00 54.88 161 PRO A CA 1
ATOM 1266 C C . PRO A 1 161 ? 17.221 -2.518 -21.919 1.00 54.88 161 PRO A C 1
ATOM 1268 O O . PRO A 1 161 ? 18.042 -2.890 -22.772 1.00 54.88 161 PRO A O 1
ATOM 1271 N N . THR A 1 162 ? 17.261 -2.934 -20.651 1.00 54.06 162 THR A N 1
ATOM 1272 C CA . THR A 1 162 ? 18.179 -3.995 -20.229 1.00 54.06 162 THR A CA 1
ATOM 1273 C C . THR A 1 162 ? 17.964 -5.199 -21.147 1.00 54.06 162 THR A C 1
ATOM 1275 O O . THR A 1 162 ? 16.819 -5.568 -21.422 1.00 54.06 162 THR A O 1
ATOM 1278 N N . PRO A 1 163 ? 19.029 -5.793 -21.720 1.00 55.59 163 PRO A N 1
ATOM 1279 C CA . PRO A 1 163 ? 18.858 -6.918 -22.619 1.00 55.59 163 PRO A CA 1
ATOM 1280 C C . PRO A 1 163 ? 18.143 -8.026 -21.857 1.00 55.59 163 PRO A C 1
ATOM 1282 O O . PRO A 1 163 ? 18.707 -8.564 -20.906 1.00 55.59 163 PRO A O 1
ATOM 1285 N N . LEU A 1 164 ? 16.926 -8.376 -22.283 1.00 53.31 164 LEU A N 1
ATOM 1286 C CA . LEU A 1 164 ? 16.237 -9.561 -21.792 1.00 53.31 164 LEU A CA 1
ATOM 1287 C C . LEU A 1 164 ? 17.197 -10.736 -21.980 1.00 53.31 164 LEU A C 1
ATOM 1289 O O . LEU A 1 164 ? 17.409 -11.194 -23.111 1.00 53.31 164 LEU A O 1
ATOM 1293 N N . ILE A 1 165 ? 17.804 -11.216 -20.891 1.00 48.91 165 ILE A N 1
ATOM 1294 C CA . ILE A 1 165 ? 18.495 -12.498 -20.891 1.00 48.91 165 ILE A CA 1
ATOM 1295 C C . ILE A 1 165 ? 17.378 -13.517 -21.063 1.00 48.91 165 ILE A C 1
ATOM 1297 O O . ILE A 1 165 ? 16.810 -14.036 -20.107 1.00 48.91 165 ILE A O 1
ATOM 1301 N N . LYS A 1 166 ? 17.014 -13.774 -22.321 1.00 46.09 166 LYS A N 1
ATOM 1302 C CA . LYS A 1 166 ? 16.249 -14.951 -22.687 1.00 46.09 166 LYS A CA 1
ATOM 1303 C C . LYS A 1 166 ? 17.125 -16.123 -22.281 1.00 46.09 166 LYS A C 1
ATOM 1305 O O . LYS A 1 166 ? 18.083 -16.452 -22.977 1.00 46.09 166 LYS A O 1
ATOM 1310 N N . LEU A 1 167 ? 16.831 -16.695 -21.117 1.00 44.91 167 LEU A N 1
ATOM 1311 C CA . LEU A 1 167 ? 17.300 -18.014 -20.741 1.00 44.91 167 LEU A CA 1
ATOM 1312 C C . LEU A 1 167 ? 16.797 -18.960 -21.837 1.00 44.91 167 LEU A C 1
ATOM 1314 O O . LEU A 1 167 ? 15.609 -19.261 -21.932 1.00 44.91 167 LEU A O 1
ATOM 1318 N N . TRP A 1 168 ? 17.695 -19.331 -22.746 1.00 48.47 168 TRP A N 1
ATOM 1319 C CA . TRP A 1 168 ? 17.461 -20.433 -23.662 1.00 48.47 168 TRP A CA 1
ATOM 1320 C C . TRP A 1 168 ? 17.579 -21.721 -22.838 1.00 48.47 168 TRP A C 1
ATOM 1322 O O . TRP A 1 168 ? 18.602 -21.913 -22.185 1.00 48.47 168 TRP A O 1
ATOM 1332 N N . TYR A 1 169 ? 16.484 -22.491 -22.858 1.00 51.28 169 TYR A N 1
ATOM 1333 C CA . TYR A 1 169 ? 16.248 -23.867 -22.383 1.00 51.28 169 TYR A CA 1
ATOM 1334 C C . TYR A 1 169 ? 17.440 -24.674 -21.851 1.00 51.28 169 TYR A C 1
ATOM 1336 O O . TYR A 1 169 ? 18.422 -24.855 -22.605 1.00 51.28 169 TYR A O 1
#

Sequence (169 aa):
MNVNASVNAHANFPAPPPPLSVYDLARLCQEGKVNQAIELMDSGVKADADCFYILFEMCTKREDAKKAMEEGFLYFEEMSKEFGISPTLEHY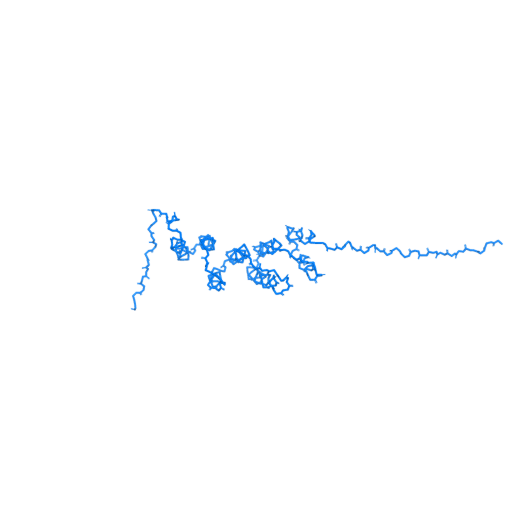LGVIDVLGKSAYLNEAVEYIEKLPFEPTVEIWEALRKYAQNHGDIDLEDQAEELIISLDPSKAVANRIPTPLIKLWY